Protein AF-H8GZP0-F1 (afdb_monomer_lite)

Sequence (83 aa):
MLEPAPYALDYLLKWPADVTVAGQLHPNTPVFPLLRDLLADPAKYGVTPADAEAARSLFLDVAGQALEQEGGQRAWLEREFAR

Organism: Deinococcus gobiensis (strain DSM 21396 / JCM 16679 / CGMCC 1.7299 / I-0) (NCBI:txid745776)

pLDDT: mean 94.37, std 6.35, range [55.69, 97.75]

Structure (mmCIF, N/CA/C/O backbone):
data_AF-H8GZP0-F1
#
_entry.id   AF-H8GZP0-F1
#
loop_
_atom_site.group_PDB
_atom_site.id
_atom_site.type_symbol
_atom_site.label_atom_id
_atom_site.label_alt_id
_atom_site.label_comp_id
_atom_site.label_asym_id
_atom_site.label_entity_id
_atom_site.label_seq_id
_atom_site.pdbx_PDB_ins_code
_atom_site.Cartn_x
_atom_site.Cartn_y
_atom_site.Cartn_z
_atom_site.occupancy
_atom_site.B_iso_or_equiv
_atom_site.auth_seq_id
_atom_site.auth_comp_id
_atom_site.auth_asym_id
_atom_site.auth_atom_id
_atom_site.pdbx_PDB_model_num
ATOM 1 N N . MET A 1 1 ? 9.628 -8.719 -25.940 1.00 55.69 1 MET A N 1
ATOM 2 C CA . MET A 1 1 ? 10.276 -8.484 -24.636 1.00 55.69 1 MET A CA 1
ATOM 3 C C . MET A 1 1 ? 9.289 -7.646 -23.845 1.00 55.69 1 MET A C 1
ATOM 5 O O . MET A 1 1 ? 8.879 -6.623 -24.375 1.00 55.69 1 MET A O 1
ATOM 9 N N . LEU A 1 2 ? 8.787 -8.127 -22.704 1.00 61.84 2 LEU A N 1
ATOM 10 C CA . LEU A 1 2 ? 7.975 -7.278 -21.828 1.00 61.84 2 LEU A CA 1
ATOM 11 C C . LEU A 1 2 ? 8.898 -6.193 -21.277 1.00 61.84 2 LEU A C 1
ATOM 13 O O . LEU A 1 2 ? 10.024 -6.501 -20.887 1.00 61.84 2 LEU A O 1
ATOM 17 N N . GLU A 1 3 ? 8.451 -4.943 -21.294 1.00 77.06 3 GLU A N 1
ATOM 18 C CA . GLU A 1 3 ? 9.138 -3.896 -20.548 1.00 77.06 3 GLU A CA 1
ATOM 19 C C . GLU A 1 3 ? 9.043 -4.275 -19.055 1.00 77.06 3 GLU A C 1
ATOM 21 O O . GLU A 1 3 ? 7.932 -4.507 -18.567 1.00 77.06 3 GLU A O 1
ATOM 26 N N . PRO A 1 4 ? 10.172 -4.423 -18.337 1.00 86.38 4 PRO A N 1
ATOM 27 C CA . PRO A 1 4 ? 10.174 -4.975 -16.981 1.00 86.38 4 PRO A CA 1
ATOM 28 C C . PRO A 1 4 ? 9.408 -4.092 -15.989 1.00 86.38 4 PRO A C 1
ATOM 30 O O . PRO A 1 4 ? 8.662 -4.612 -15.163 1.00 86.38 4 PRO A O 1
ATOM 33 N N . ALA A 1 5 ? 9.476 -2.764 -16.132 1.00 90.94 5 ALA A N 1
ATOM 34 C CA . ALA A 1 5 ? 8.834 -1.847 -15.195 1.00 90.94 5 ALA A CA 1
ATOM 35 C C . ALA A 1 5 ? 7.287 -1.877 -15.225 1.00 90.94 5 ALA A C 1
ATOM 37 O O . ALA A 1 5 ? 6.683 -2.004 -14.158 1.00 90.94 5 ALA A O 1
ATOM 38 N N . PRO A 1 6 ? 6.599 -1.812 -16.387 1.00 91.62 6 PRO A N 1
ATOM 39 C CA . PRO A 1 6 ? 5.142 -1.983 -16.432 1.00 91.62 6 PRO A CA 1
ATOM 40 C C . PRO A 1 6 ? 4.669 -3.353 -15.932 1.00 91.62 6 PRO A C 1
ATOM 42 O O . PRO A 1 6 ? 3.620 -3.445 -15.297 1.00 91.62 6 PRO A O 1
ATOM 45 N N . TYR A 1 7 ? 5.443 -4.412 -16.191 1.00 93.50 7 TYR A N 1
ATOM 46 C CA . TYR A 1 7 ? 5.130 -5.746 -15.681 1.00 93.50 7 TYR A CA 1
ATOM 47 C C . TYR A 1 7 ? 5.264 -5.815 -14.154 1.00 93.50 7 TYR A C 1
ATOM 49 O O . TYR A 1 7 ? 4.372 -6.330 -13.481 1.00 93.50 7 TYR A O 1
ATOM 57 N N . ALA A 1 8 ? 6.339 -5.250 -13.599 1.00 94.75 8 ALA A N 1
ATOM 58 C CA . ALA A 1 8 ? 6.543 -5.160 -12.159 1.00 94.75 8 ALA A CA 1
ATOM 59 C C . ALA A 1 8 ? 5.420 -4.367 -11.477 1.00 94.75 8 ALA A C 1
ATOM 61 O O . ALA A 1 8 ? 4.911 -4.795 -10.443 1.00 94.75 8 ALA A O 1
ATOM 62 N N . LEU A 1 9 ? 4.975 -3.260 -12.082 1.00 95.69 9 LEU A N 1
ATOM 63 C CA . LEU A 1 9 ? 3.827 -2.501 -11.589 1.00 95.69 9 LEU A CA 1
ATOM 64 C C . LEU A 1 9 ? 2.557 -3.367 -11.552 1.00 95.69 9 LEU A C 1
ATOM 66 O O . LEU A 1 9 ? 1.938 -3.471 -10.497 1.00 95.69 9 LEU A O 1
ATOM 70 N N . ASP A 1 10 ? 2.188 -4.021 -12.659 1.00 95.88 10 ASP A N 1
ATOM 71 C CA . ASP A 1 10 ? 0.994 -4.884 -12.709 1.00 95.88 10 ASP A CA 1
ATOM 72 C C . ASP A 1 10 ? 1.052 -6.022 -11.676 1.00 95.88 10 ASP A C 1
ATOM 74 O O . ASP A 1 10 ? 0.051 -6.322 -11.019 1.00 95.88 10 ASP A O 1
ATOM 78 N N . TYR A 1 11 ? 2.236 -6.612 -11.487 1.00 94.69 11 TYR A N 1
ATOM 79 C CA . TYR A 1 11 ? 2.468 -7.624 -10.464 1.00 94.69 11 TYR A CA 1
ATOM 80 C C . TYR A 1 11 ? 2.251 -7.072 -9.048 1.00 94.69 11 TYR A C 1
ATOM 82 O O . TYR A 1 11 ? 1.512 -7.674 -8.269 1.00 94.69 11 TYR A O 1
ATOM 90 N N . LEU A 1 12 ? 2.834 -5.916 -8.712 1.00 95.81 12 LEU A N 1
ATOM 91 C CA . LEU A 1 12 ? 2.717 -5.307 -7.380 1.00 95.81 12 LEU A CA 1
ATOM 92 C C . 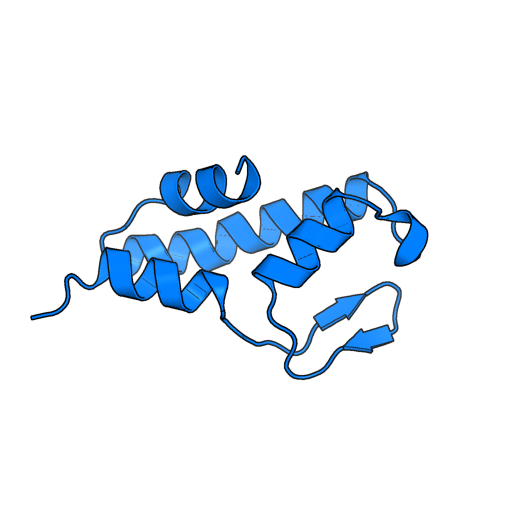LEU A 1 12 ? 1.268 -4.946 -7.019 1.00 95.81 12 LEU A C 1
ATOM 94 O O . LEU A 1 12 ? 0.887 -5.050 -5.854 1.00 95.81 12 LEU A O 1
ATOM 98 N N . LEU A 1 13 ? 0.433 -4.601 -8.005 1.00 96.69 13 LEU A N 1
ATOM 99 C CA . LEU A 1 13 ? -0.999 -4.342 -7.794 1.00 96.69 13 LEU A CA 1
ATOM 100 C C . LEU A 1 13 ? -1.811 -5.606 -7.461 1.00 96.69 13 LEU A C 1
ATOM 102 O O . LEU A 1 13 ? -2.939 -5.505 -6.977 1.00 96.69 13 LEU A O 1
ATOM 106 N N . LYS A 1 14 ? -1.252 -6.794 -7.709 1.00 96.25 14 LYS A N 1
ATOM 107 C CA . LYS A 1 14 ? -1.896 -8.100 -7.484 1.00 96.25 14 LYS A CA 1
ATOM 108 C C . LYS A 1 14 ? -1.148 -8.964 -6.469 1.00 96.25 14 LYS A C 1
ATOM 110 O O . LYS A 1 14 ? -1.613 -10.059 -6.163 1.00 96.25 14 LYS A O 1
ATOM 115 N N . TRP A 1 15 ? -0.006 -8.492 -5.972 1.00 94.12 15 TRP A N 1
ATOM 116 C CA . TRP A 1 15 ? 0.901 -9.247 -5.120 1.00 94.12 15 TRP A CA 1
ATOM 117 C C . TRP A 1 15 ? 0.185 -9.747 -3.853 1.00 94.12 15 TRP A C 1
ATOM 119 O O . TRP A 1 15 ? -0.307 -8.928 -3.065 1.00 94.12 15 TRP A O 1
ATOM 129 N N . PRO A 1 16 ? 0.100 -11.078 -3.654 1.00 96.12 16 PRO A N 1
ATOM 130 C CA . PRO A 1 16 ? -0.486 -11.638 -2.453 1.00 96.12 16 PRO A CA 1
ATOM 131 C 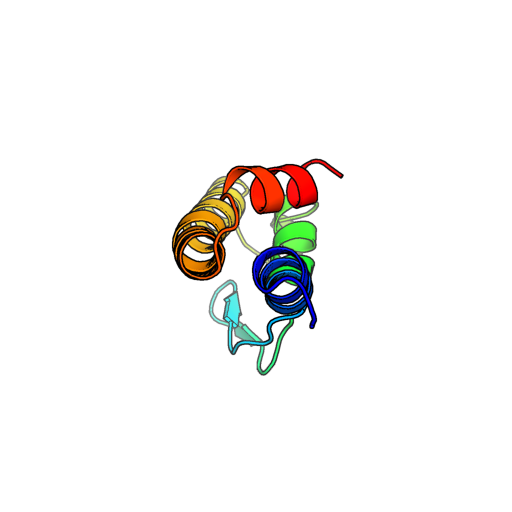C . PRO A 1 16 ? 0.552 -11.755 -1.335 1.00 96.12 16 PRO A C 1
ATOM 133 O O . PRO A 1 16 ? 1.697 -12.154 -1.562 1.00 96.12 16 PRO A O 1
ATOM 136 N N . ALA A 1 17 ? 0.124 -11.467 -0.110 1.00 94.88 17 ALA A N 1
ATOM 137 C CA . ALA A 1 17 ? 0.908 -11.704 1.092 1.00 94.88 17 ALA A CA 1
ATOM 138 C C . ALA A 1 17 ? 0.002 -12.089 2.265 1.00 94.88 17 ALA A C 1
ATOM 140 O O . ALA A 1 17 ? -1.202 -11.828 2.261 1.00 94.88 17 ALA A O 1
ATOM 141 N N . ASP A 1 18 ? 0.596 -12.689 3.289 1.00 96.44 18 ASP A N 1
ATOM 142 C CA . ASP A 1 18 ? -0.065 -12.858 4.575 1.00 96.44 18 ASP A CA 1
ATOM 143 C C . ASP A 1 18 ? -0.027 -11.517 5.318 1.00 96.44 18 ASP A C 1
ATOM 145 O O . ASP A 1 18 ? 1.046 -10.987 5.613 1.00 96.44 18 ASP A O 1
ATOM 149 N N . VAL A 1 19 ? -1.199 -10.947 5.600 1.00 95.25 19 VAL A N 1
ATOM 150 C CA . VAL A 1 19 ? -1.333 -9.622 6.222 1.00 95.25 19 VAL A CA 1
ATOM 151 C C . VAL A 1 19 ? -2.057 -9.762 7.550 1.00 95.25 19 VAL A C 1
ATOM 153 O O . VAL A 1 19 ? -3.034 -10.493 7.651 1.00 95.25 19 VAL A O 1
ATOM 156 N N . THR A 1 20 ? -1.608 -9.057 8.585 1.00 96.06 20 THR A N 1
ATOM 157 C CA . THR A 1 20 ? -2.346 -8.973 9.852 1.00 96.06 20 THR A CA 1
ATOM 158 C C . THR A 1 20 ? -3.012 -7.608 9.968 1.00 96.06 20 THR A C 1
ATOM 160 O O . THR A 1 20 ? -2.333 -6.589 9.876 1.00 96.06 20 THR A O 1
ATOM 163 N N . VAL A 1 21 ? -4.325 -7.583 10.193 1.00 94.75 21 VAL A N 1
ATOM 164 C CA . VAL A 1 21 ? -5.123 -6.361 10.365 1.00 94.75 21 VAL A CA 1
ATOM 165 C C . VAL A 1 21 ? -5.844 -6.454 11.703 1.00 94.75 21 VAL A C 1
ATOM 167 O O . VAL A 1 21 ? -6.525 -7.441 11.962 1.00 94.75 21 VAL A O 1
ATOM 170 N N . ALA A 1 22 ? -5.643 -5.474 12.589 1.00 93.19 22 ALA A N 1
ATOM 171 C CA . ALA A 1 22 ? -6.225 -5.467 13.939 1.00 93.19 22 ALA A CA 1
ATOM 172 C C . ALA A 1 22 ? -6.030 -6.793 14.724 1.00 93.19 22 ALA A C 1
ATOM 174 O O . ALA A 1 22 ? -6.902 -7.233 15.468 1.00 93.19 22 ALA A O 1
ATOM 175 N N . GLY A 1 23 ? -4.878 -7.453 14.546 1.00 93.44 23 GLY A N 1
ATOM 176 C CA . GLY A 1 23 ? -4.558 -8.736 15.190 1.00 93.44 23 GLY A CA 1
ATOM 177 C C . GLY A 1 23 ? -5.160 -9.979 14.519 1.00 93.44 23 GLY A C 1
ATOM 178 O O . GLY A 1 23 ? -4.878 -11.094 14.954 1.00 93.44 23 GLY A O 1
ATOM 179 N N . GLN A 1 24 ? -5.938 -9.818 13.447 1.00 95.81 24 GLN A N 1
ATOM 180 C CA . GLN A 1 24 ? -6.468 -10.913 12.641 1.00 95.81 24 GLN A CA 1
ATOM 181 C C . GLN A 1 24 ? -5.576 -11.178 11.424 1.00 95.81 24 GLN A C 1
ATOM 183 O O . GLN A 1 24 ? -5.242 -10.263 10.675 1.00 95.81 24 GLN A O 1
ATOM 188 N N . LEU A 1 25 ? -5.214 -12.445 11.207 1.00 96.19 25 LEU A N 1
ATOM 189 C CA . LEU A 1 25 ? -4.463 -12.875 10.028 1.00 96.19 25 LEU A CA 1
ATOM 190 C C . LEU A 1 25 ? -5.384 -13.016 8.806 1.00 96.19 25 LEU A C 1
ATOM 192 O O . LEU A 1 25 ? -6.403 -13.707 8.856 1.00 96.19 25 LEU A O 1
ATOM 196 N N . HIS A 1 26 ? -4.967 -12.419 7.696 1.00 94.50 26 HIS A N 1
ATOM 197 C CA . HIS A 1 26 ? -5.548 -12.518 6.363 1.00 94.50 26 HIS A CA 1
ATOM 198 C C . HIS A 1 26 ? -4.517 -13.181 5.435 1.00 94.50 26 HIS A C 1
ATOM 200 O O . HIS A 1 26 ? -3.619 -12.503 4.928 1.00 94.50 26 HIS A O 1
ATOM 206 N N . PRO A 1 27 ? -4.580 -14.511 5.247 1.00 96.44 27 PRO A N 1
ATOM 207 C CA . PRO A 1 27 ? -3.591 -15.225 4.450 1.00 96.44 27 PRO A CA 1
ATOM 208 C C . PRO A 1 27 ? -3.769 -14.956 2.950 1.00 96.44 27 PRO A C 1
ATOM 210 O O . PRO A 1 27 ? -4.895 -14.757 2.486 1.00 96.44 27 PRO A O 1
ATOM 213 N N . ASN A 1 28 ? -2.667 -14.985 2.192 1.00 95.88 28 ASN A N 1
ATOM 214 C CA . ASN A 1 28 ? -2.635 -14.891 0.724 1.00 95.88 28 ASN A CA 1
ATOM 215 C C . ASN A 1 28 ? -3.514 -13.756 0.150 1.00 95.88 28 ASN A C 1
ATOM 217 O O . ASN A 1 28 ? -4.229 -13.929 -0.840 1.00 95.88 28 ASN A O 1
ATOM 221 N N . THR A 1 29 ? -3.510 -12.600 0.810 1.00 97.31 29 THR A N 1
ATOM 222 C CA . THR A 1 29 ? -4.386 -11.475 0.482 1.00 97.31 29 THR A CA 1
ATOM 223 C C . THR A 1 29 ? -3.680 -10.504 -0.465 1.00 97.31 29 THR A C 1
ATOM 225 O O . THR A 1 29 ? -2.544 -10.113 -0.185 1.00 97.31 29 THR A O 1
ATOM 228 N N . PRO A 1 30 ? -4.322 -10.079 -1.573 1.00 97.19 30 PRO A N 1
ATOM 229 C CA . PRO A 1 30 ? -3.797 -9.018 -2.426 1.00 97.19 30 PRO A CA 1
ATOM 230 C C . PRO A 1 30 ? -3.645 -7.715 -1.633 1.00 97.19 30 PRO A C 1
ATOM 232 O O . PRO A 1 30 ? -4.638 -7.109 -1.218 1.00 97.19 30 PRO A O 1
ATOM 235 N N . VAL A 1 31 ? -2.401 -7.285 -1.420 1.00 96.44 31 VAL A N 1
ATOM 236 C CA . VAL A 1 31 ? -2.090 -6.196 -0.480 1.00 96.44 31 VAL A CA 1
ATOM 237 C C . VAL A 1 31 ? -2.638 -4.857 -0.973 1.00 96.44 31 VAL A C 1
ATOM 239 O O . VAL A 1 31 ? -3.262 -4.127 -0.207 1.00 96.44 31 VAL A O 1
ATOM 242 N N . PHE A 1 32 ? -2.460 -4.541 -2.258 1.00 97.31 32 PHE A N 1
ATOM 243 C CA . PHE A 1 32 ? -2.908 -3.264 -2.815 1.00 97.31 32 PHE A CA 1
ATOM 244 C C . PHE A 1 32 ? -4.440 -3.076 -2.747 1.00 97.31 32 PHE A C 1
ATOM 246 O O . PHE A 1 32 ? -4.875 -2.053 -2.211 1.00 97.31 32 PHE A O 1
ATOM 253 N N . PRO A 1 33 ? -5.282 -4.037 -3.190 1.00 96.94 33 PRO A N 1
ATOM 254 C CA . PRO A 1 33 ? -6.731 -3.949 -2.995 1.00 96.94 33 PRO A CA 1
ATOM 255 C C . PRO A 1 33 ? -7.145 -3.821 -1.524 1.00 96.94 33 PRO A C 1
ATOM 257 O O . PRO A 1 33 ? -7.988 -2.987 -1.205 1.00 96.94 33 PRO A O 1
ATOM 260 N N . LEU A 1 34 ? -6.513 -4.577 -0.617 1.00 96.81 34 LEU A N 1
ATOM 261 C CA . LEU A 1 34 ? -6.793 -4.481 0.818 1.00 96.81 34 LEU A CA 1
ATOM 262 C C . LEU A 1 34 ? -6.507 -3.074 1.363 1.00 96.81 34 LEU A C 1
ATOM 264 O O . LEU A 1 34 ? -7.307 -2.535 2.122 1.00 96.81 34 LEU A O 1
ATOM 268 N N . LEU A 1 35 ? -5.385 -2.465 0.972 1.00 97.25 35 LEU A N 1
ATOM 269 C CA . LEU A 1 35 ? -5.032 -1.110 1.401 1.00 97.25 35 LEU A CA 1
ATOM 270 C C . LEU A 1 35 ? -6.016 -0.064 0.874 1.00 97.25 35 LEU A C 1
ATOM 272 O O . LEU A 1 35 ? -6.358 0.860 1.607 1.00 97.25 35 LEU A O 1
ATOM 276 N N . ARG A 1 36 ? -6.505 -0.210 -0.364 1.00 97.38 36 ARG A N 1
ATOM 277 C CA . ARG A 1 36 ? -7.561 0.668 -0.895 1.00 97.38 36 ARG A CA 1
ATOM 278 C C . ARG A 1 36 ? -8.833 0.586 -0.052 1.00 97.38 36 ARG A C 1
ATOM 280 O O . ARG A 1 36 ? -9.400 1.625 0.277 1.00 97.38 36 ARG A O 1
ATOM 287 N N . ASP A 1 37 ? -9.239 -0.619 0.334 1.00 96.44 37 ASP A N 1
ATOM 288 C CA . ASP A 1 37 ? -10.410 -0.815 1.189 1.00 96.44 37 ASP A CA 1
ATOM 289 C C . ASP A 1 37 ? -10.197 -0.243 2.602 1.00 96.44 37 ASP A C 1
ATOM 291 O O . ASP A 1 37 ? -11.096 0.402 3.143 1.00 96.44 37 ASP A O 1
ATOM 295 N N . LEU A 1 38 ? -9.005 -0.428 3.184 1.00 96.06 38 LEU A N 1
ATOM 296 C CA . LEU A 1 38 ? -8.633 0.126 4.493 1.00 96.06 38 LEU A CA 1
ATOM 297 C C . LEU A 1 38 ? -8.651 1.656 4.507 1.00 96.06 38 LEU A C 1
ATOM 299 O O . LEU A 1 38 ? -9.092 2.250 5.484 1.00 96.06 38 LEU A O 1
ATOM 303 N N . LEU A 1 39 ? -8.172 2.296 3.439 1.00 96.94 39 LEU A N 1
ATOM 304 C CA . LEU A 1 39 ? -8.189 3.756 3.310 1.00 96.94 39 LEU A CA 1
ATOM 305 C C . LEU A 1 39 ? -9.613 4.294 3.119 1.00 96.94 39 LEU A C 1
ATOM 307 O O . LEU A 1 39 ? -9.924 5.383 3.597 1.00 96.94 39 LEU A O 1
ATOM 311 N N . ALA A 1 40 ? -10.474 3.542 2.428 1.00 97.19 40 ALA A N 1
ATOM 312 C CA . ALA A 1 40 ? -11.855 3.939 2.178 1.00 97.19 40 ALA A CA 1
ATOM 313 C C . ALA A 1 40 ? -12.744 3.817 3.428 1.00 97.19 40 ALA A C 1
ATOM 315 O O . ALA A 1 40 ? -13.576 4.691 3.670 1.00 97.19 40 ALA A O 1
ATOM 316 N N . ASP A 1 41 ? -12.578 2.750 4.215 1.00 96.69 41 ASP A N 1
ATOM 317 C CA . ASP A 1 41 ? -13.343 2.516 5.443 1.00 96.69 41 ASP A CA 1
ATOM 318 C C . ASP A 1 41 ? -12.494 1.789 6.505 1.00 96.69 41 ASP A C 1
ATOM 320 O O . ASP A 1 41 ? -12.624 0.577 6.698 1.00 96.69 41 ASP A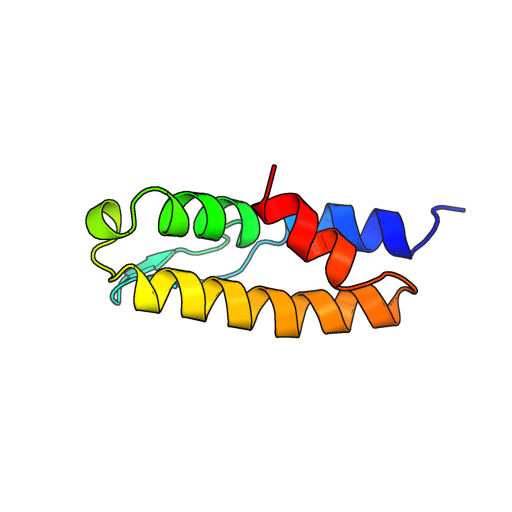 O 1
ATOM 324 N N . PRO A 1 42 ? -11.620 2.509 7.231 1.00 96.38 42 PRO A N 1
ATOM 325 C CA . PRO A 1 42 ? -10.747 1.899 8.235 1.00 96.38 42 PRO A CA 1
ATOM 326 C C . PRO A 1 42 ? -11.536 1.313 9.419 1.00 96.38 42 PRO A C 1
ATOM 328 O O . PRO A 1 42 ? -11.122 0.316 10.018 1.00 96.38 42 PRO A O 1
ATOM 331 N N . ALA A 1 43 ? -12.714 1.872 9.719 1.00 95.81 43 ALA A N 1
ATOM 332 C CA . ALA A 1 43 ? -13.559 1.431 10.825 1.00 95.81 43 ALA A CA 1
ATOM 333 C C . ALA A 1 43 ? -14.115 0.014 10.606 1.00 95.81 43 ALA A C 1
ATOM 335 O O . ALA A 1 43 ? -14.188 -0.760 11.563 1.00 95.81 43 ALA A O 1
ATOM 336 N N . LYS A 1 44 ? -14.425 -0.366 9.357 1.00 95.56 44 LYS A N 1
ATOM 337 C CA . LYS A 1 44 ? -14.816 -1.741 8.985 1.00 95.56 44 LYS A CA 1
ATOM 338 C C . LYS A 1 44 ? -13.776 -2.792 9.384 1.00 95.56 44 LYS A C 1
ATOM 340 O O . LYS A 1 44 ? -14.137 -3.938 9.646 1.00 95.56 44 LYS A O 1
ATOM 345 N N . TYR A 1 45 ? -12.504 -2.404 9.435 1.00 94.38 45 TYR A N 1
ATOM 346 C CA . TYR A 1 45 ? -11.383 -3.283 9.766 1.00 94.38 45 TYR A CA 1
ATOM 347 C C . TYR A 1 45 ? -10.871 -3.090 11.200 1.00 94.38 45 TYR A C 1
ATOM 349 O O . TYR A 1 45 ? -9.881 -3.708 11.583 1.00 94.38 45 TYR A O 1
ATOM 357 N N . GLY A 1 46 ? -11.528 -2.243 12.000 1.00 95.56 46 GLY A N 1
ATOM 358 C CA . GLY A 1 46 ? -11.133 -1.982 13.383 1.00 95.56 46 GLY A CA 1
ATOM 359 C C . GLY A 1 46 ? -9.803 -1.235 13.527 1.00 95.56 46 GLY A C 1
ATOM 360 O O . GLY A 1 46 ? -9.167 -1.347 14.573 1.00 95.56 46 GLY A O 1
ATOM 361 N N . VAL A 1 47 ? -9.375 -0.490 12.501 1.00 96.44 47 VAL A N 1
ATOM 362 C CA . VAL A 1 47 ? -8.151 0.327 12.533 1.00 96.44 47 VAL A CA 1
ATOM 363 C C . VAL A 1 47 ? -8.480 1.816 12.461 1.00 96.44 47 VAL A C 1
ATOM 365 O O . VAL A 1 47 ? -9.593 2.209 12.101 1.00 96.44 47 VAL A O 1
ATOM 368 N N . THR A 1 48 ? -7.520 2.669 12.814 1.00 97.56 48 THR A N 1
ATOM 369 C CA . THR A 1 48 ? -7.691 4.119 12.668 1.00 97.56 48 THR A CA 1
ATOM 370 C C . THR A 1 48 ? -7.336 4.582 11.248 1.00 97.56 48 THR A C 1
ATOM 372 O O . THR A 1 48 ? -6.576 3.909 10.548 1.00 97.56 48 THR A O 1
ATOM 375 N N . PRO A 1 49 ? -7.812 5.765 10.810 1.00 97.44 49 PRO A N 1
ATOM 376 C CA . PRO A 1 49 ? -7.357 6.359 9.550 1.00 97.44 49 PRO A CA 1
ATOM 377 C C . PRO A 1 49 ? -5.833 6.552 9.488 1.00 97.44 49 PRO A C 1
ATOM 379 O O . PRO A 1 49 ? -5.231 6.388 8.432 1.00 97.44 49 PRO A O 1
ATOM 382 N N . ALA A 1 50 ? -5.199 6.861 10.625 1.00 97.38 50 ALA A N 1
ATOM 383 C CA . ALA A 1 50 ? -3.749 7.017 10.706 1.00 97.38 50 ALA A CA 1
ATOM 384 C C . ALA A 1 50 ? -3.014 5.688 10.470 1.00 97.38 50 ALA A C 1
ATOM 386 O O . ALA A 1 50 ? -2.006 5.670 9.767 1.00 97.38 50 ALA A O 1
ATOM 387 N N . ASP A 1 51 ? -3.541 4.577 10.995 1.00 96.38 51 ASP A N 1
ATOM 388 C CA . ASP A 1 51 ? -2.977 3.244 10.758 1.00 96.38 51 ASP A CA 1
ATOM 389 C C . ASP A 1 51 ? -3.096 2.840 9.282 1.00 96.38 51 ASP A C 1
ATOM 391 O O . ASP A 1 51 ? -2.157 2.280 8.715 1.00 96.38 51 ASP A O 1
ATOM 395 N N . ALA A 1 52 ? -4.223 3.162 8.635 1.00 97.25 52 ALA A N 1
ATOM 396 C CA . ALA A 1 52 ? -4.426 2.894 7.212 1.00 97.25 52 ALA A CA 1
ATOM 397 C C . ALA A 1 52 ? -3.435 3.679 6.327 1.00 97.25 52 ALA A C 1
ATOM 399 O O . ALA A 1 52 ? -2.816 3.103 5.429 1.00 97.25 52 ALA A O 1
ATOM 400 N N . GLU A 1 53 ? -3.215 4.968 6.609 1.00 97.75 53 GLU A N 1
ATOM 401 C CA . GLU A 1 53 ? -2.215 5.780 5.895 1.00 97.75 53 GLU A CA 1
ATOM 402 C C . GLU A 1 53 ? -0.773 5.329 6.181 1.00 97.75 53 GLU A C 1
ATOM 404 O O . GLU A 1 53 ? 0.074 5.330 5.280 1.00 97.75 53 GLU A O 1
ATOM 409 N N . ALA A 1 54 ? -0.477 4.883 7.406 1.00 97.31 54 ALA A N 1
ATOM 410 C CA . ALA A 1 54 ? 0.825 4.310 7.743 1.00 97.31 54 ALA A CA 1
ATOM 411 C C . ALA A 1 54 ? 1.080 3.004 6.970 1.00 97.31 54 ALA A C 1
ATOM 413 O O . ALA A 1 54 ? 2.167 2.814 6.418 1.00 97.31 54 ALA A O 1
ATOM 414 N N . ALA A 1 55 ? 0.069 2.136 6.859 1.00 96.50 55 ALA A N 1
ATOM 415 C CA . ALA A 1 55 ? 0.150 0.903 6.080 1.00 96.50 55 ALA A CA 1
ATOM 416 C C . ALA A 1 55 ? 0.343 1.183 4.579 1.00 96.50 55 ALA A C 1
ATOM 418 O O . ALA A 1 55 ? 1.179 0.547 3.932 1.00 96.50 55 ALA A O 1
ATOM 419 N N . ARG A 1 56 ? -0.366 2.181 4.033 1.00 97.38 56 ARG A N 1
ATOM 420 C CA . ARG A 1 56 ? -0.161 2.667 2.660 1.00 97.38 56 ARG A CA 1
ATOM 421 C C . ARG A 1 56 ? 1.268 3.166 2.447 1.00 97.38 56 ARG A C 1
ATOM 423 O O . ARG A 1 56 ? 1.888 2.801 1.451 1.00 97.38 56 ARG A O 1
ATOM 430 N N . SER A 1 57 ? 1.786 3.980 3.363 1.00 97.50 57 SER A N 1
ATOM 431 C CA . SER A 1 57 ? 3.146 4.528 3.273 1.00 97.50 57 SER A CA 1
ATOM 432 C C . SER A 1 57 ? 4.192 3.412 3.263 1.00 97.50 57 SER A C 1
ATOM 434 O O . SER A 1 57 ? 5.044 3.378 2.378 1.00 97.50 57 SER A O 1
ATOM 436 N N . LEU A 1 58 ? 4.054 2.433 4.164 1.00 96.38 58 LEU A N 1
ATOM 437 C CA . LEU A 1 58 ? 4.930 1.261 4.210 1.00 96.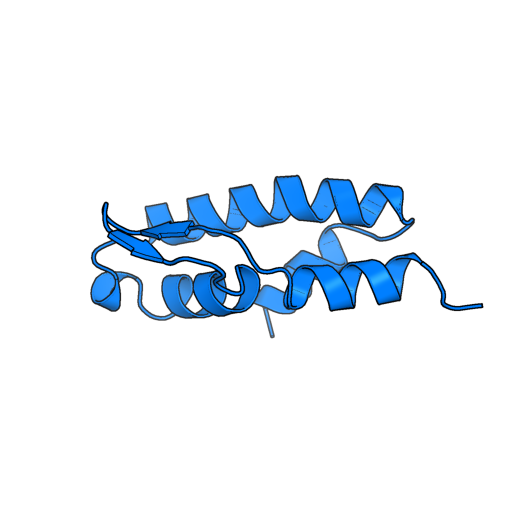38 58 LEU A CA 1
ATOM 438 C C . LEU A 1 58 ? 4.892 0.456 2.901 1.00 96.38 58 LEU A C 1
ATOM 440 O O . LEU A 1 58 ? 5.935 0.035 2.401 1.00 96.38 58 LEU A O 1
ATOM 444 N N . PHE A 1 59 ? 3.703 0.256 2.327 1.00 96.50 59 PHE A N 1
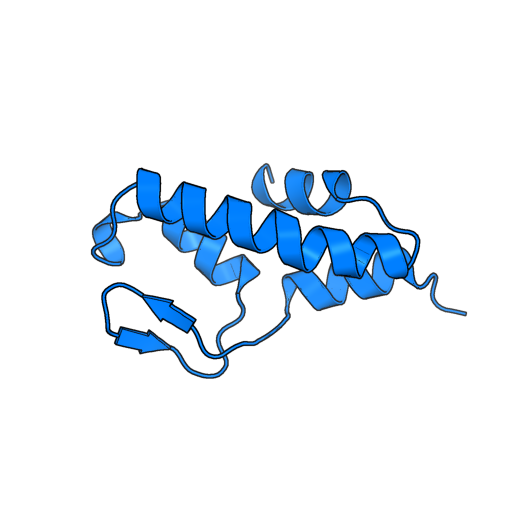ATOM 445 C CA . PHE A 1 59 ? 3.572 -0.406 1.031 1.00 96.50 59 PHE A CA 1
ATOM 446 C C . PHE A 1 59 ? 4.276 0.375 -0.080 1.00 96.50 59 PHE A C 1
ATOM 448 O O . PHE A 1 59 ? 5.017 -0.225 -0.854 1.00 96.50 59 PHE A O 1
ATOM 455 N N . LEU A 1 60 ? 4.085 1.695 -0.151 1.00 97.00 60 LEU A N 1
ATOM 456 C CA . LEU A 1 60 ? 4.732 2.539 -1.159 1.00 97.00 60 LEU A CA 1
ATOM 457 C C . LEU A 1 60 ? 6.258 2.525 -1.040 1.00 97.00 60 LEU A C 1
ATOM 459 O O . LEU A 1 60 ? 6.936 2.537 -2.066 1.00 97.00 60 LEU A O 1
ATOM 463 N N . ASP A 1 61 ? 6.801 2.449 0.174 1.00 96.56 61 ASP A N 1
ATOM 464 C CA . ASP A 1 61 ? 8.244 2.339 0.381 1.00 96.56 61 ASP A CA 1
ATOM 465 C C . ASP A 1 61 ? 8.791 0.997 -0.125 1.00 96.56 61 ASP A C 1
ATOM 467 O O . ASP A 1 61 ? 9.723 0.976 -0.932 1.00 96.56 61 ASP A O 1
ATOM 471 N N . VAL A 1 62 ? 8.186 -0.121 0.290 1.00 95.19 62 VAL A N 1
ATOM 472 C CA . VAL A 1 62 ? 8.665 -1.470 -0.060 1.00 95.19 62 VAL A CA 1
ATOM 473 C C . VAL A 1 62 ? 8.413 -1.792 -1.536 1.00 95.19 62 VAL A C 1
ATOM 475 O O . VAL A 1 62 ? 9.329 -2.188 -2.259 1.00 95.19 62 VAL A O 1
ATOM 478 N N . ALA A 1 63 ? 7.180 -1.602 -2.009 1.00 95.44 63 ALA A N 1
ATOM 479 C CA . ALA A 1 63 ? 6.808 -1.865 -3.396 1.00 95.44 63 ALA A CA 1
ATOM 480 C C . ALA A 1 63 ? 7.462 -0.860 -4.354 1.00 95.44 63 ALA A C 1
ATOM 482 O O . ALA A 1 63 ? 7.854 -1.233 -5.458 1.00 95.44 63 ALA A O 1
ATOM 483 N N . GLY A 1 64 ? 7.629 0.398 -3.929 1.00 95.31 64 GLY A N 1
ATOM 484 C CA . GLY A 1 64 ? 8.328 1.424 -4.699 1.00 95.31 64 GLY A CA 1
ATOM 485 C C . GLY A 1 64 ? 9.786 1.061 -4.947 1.00 95.31 64 GLY A C 1
ATOM 486 O O . GLY A 1 64 ? 10.234 1.132 -6.088 1.00 95.31 64 GLY A O 1
ATOM 487 N N . GLN A 1 65 ? 10.496 0.586 -3.920 1.00 95.75 65 GLN A N 1
ATOM 488 C CA . GLN A 1 65 ? 11.872 0.117 -4.078 1.00 95.75 65 GLN A CA 1
ATOM 489 C C . GLN A 1 65 ? 11.968 -1.054 -5.070 1.00 95.75 65 GLN A C 1
ATOM 491 O O . GLN A 1 65 ? 12.849 -1.056 -5.929 1.00 95.75 65 GLN A O 1
ATOM 496 N N . ALA A 1 66 ? 11.059 -2.031 -4.978 1.00 94.44 66 ALA A N 1
ATOM 497 C CA . ALA A 1 66 ? 11.022 -3.158 -5.912 1.00 94.44 66 ALA A CA 1
ATOM 498 C C . ALA A 1 66 ? 10.730 -2.701 -7.354 1.00 94.44 66 ALA A C 1
ATOM 500 O O . ALA A 1 66 ? 11.367 -3.164 -8.295 1.00 94.44 66 ALA A O 1
ATOM 501 N N . LEU A 1 67 ? 9.811 -1.749 -7.534 1.00 96.12 67 LEU A N 1
ATOM 502 C CA . LEU A 1 67 ? 9.482 -1.196 -8.847 1.00 96.12 67 LEU A CA 1
ATOM 503 C C . LEU A 1 67 ? 10.653 -0.415 -9.464 1.00 96.12 67 LEU A C 1
ATOM 505 O O . LEU A 1 67 ? 10.907 -0.525 -10.662 1.00 96.12 67 LEU A O 1
ATOM 509 N N . GLU A 1 68 ? 11.368 0.372 -8.663 1.00 96.38 68 GLU A N 1
ATOM 510 C CA . GLU A 1 68 ? 12.528 1.153 -9.110 1.00 96.38 68 GLU A CA 1
ATOM 511 C C . GLU A 1 68 ? 13.686 0.257 -9.572 1.00 96.38 68 GLU A C 1
ATOM 513 O O . GLU A 1 68 ? 14.361 0.587 -10.549 1.00 96.38 68 GLU A O 1
ATOM 518 N N . GLN A 1 69 ? 13.879 -0.910 -8.944 1.00 94.75 69 GLN A N 1
ATOM 519 C CA . GLN A 1 69 ? 14.868 -1.908 -9.381 1.00 94.75 69 GLN A CA 1
ATOM 520 C C . GLN A 1 69 ? 14.580 -2.456 -10.784 1.00 94.75 69 GLN A C 1
ATOM 522 O O . GLN A 1 69 ? 15.512 -2.754 -11.529 1.00 94.75 69 GLN A O 1
ATOM 527 N N . GLU A 1 7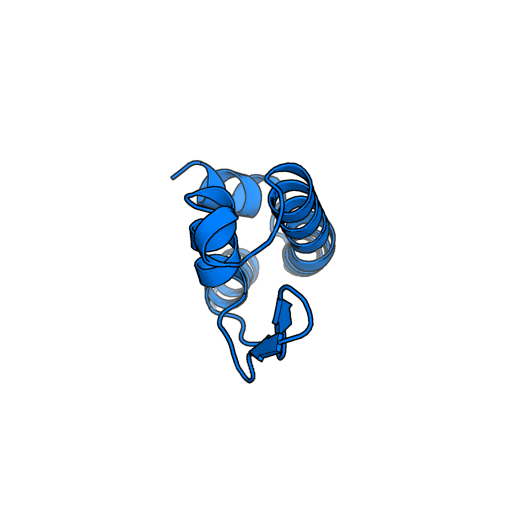0 ? 13.306 -2.516 -11.167 1.00 94.19 70 GLU A N 1
ATOM 528 C CA . GLU A 1 70 ? 12.853 -2.948 -12.494 1.00 94.19 70 GLU A CA 1
ATOM 529 C C . GLU A 1 70 ? 12.798 -1.788 -13.511 1.00 94.19 70 GLU A C 1
ATOM 531 O O . GLU A 1 70 ? 12.325 -1.955 -14.638 1.00 94.19 70 GLU A O 1
ATOM 536 N N . GLY A 1 71 ? 13.291 -0.599 -13.134 1.00 93.94 71 GLY A N 1
ATOM 537 C CA . GLY A 1 71 ? 13.327 0.603 -13.972 1.00 93.94 71 GLY A CA 1
ATOM 538 C C . GLY A 1 71 ? 12.048 1.446 -13.937 1.00 93.94 71 GLY A C 1
ATOM 539 O O . GLY A 1 71 ? 11.856 2.305 -14.800 1.00 93.94 71 GLY A O 1
ATOM 540 N N . GLY A 1 72 ? 11.154 1.192 -12.979 1.00 95.25 72 GLY A N 1
ATOM 541 C CA . GLY A 1 72 ? 9.939 1.975 -12.770 1.00 95.25 72 GLY A CA 1
ATOM 542 C C . GLY A 1 72 ? 10.138 3.167 -11.838 1.00 95.25 72 GLY A C 1
ATOM 543 O O . GLY A 1 72 ? 11.256 3.549 -11.504 1.00 95.25 72 GLY A O 1
ATOM 544 N N . GLN A 1 73 ? 9.029 3.783 -11.428 1.00 95.25 73 GLN A N 1
ATOM 545 C CA . GLN A 1 73 ? 9.034 4.936 -10.525 1.00 95.25 73 GLN A CA 1
ATOM 546 C C . GLN A 1 73 ? 7.982 4.747 -9.436 1.00 95.25 73 GLN A C 1
ATOM 548 O O . GLN A 1 73 ? 6.829 4.437 -9.747 1.00 95.25 73 GLN A O 1
ATOM 553 N N . ARG A 1 74 ? 8.332 5.030 -8.175 1.00 95.50 74 ARG A N 1
ATOM 554 C CA . ARG A 1 74 ? 7.383 5.025 -7.047 1.00 95.50 74 ARG A CA 1
ATOM 555 C C . ARG A 1 74 ? 6.117 5.843 -7.320 1.00 95.50 74 ARG A C 1
ATOM 557 O O . ARG A 1 74 ? 5.016 5.390 -7.019 1.00 95.50 74 ARG A O 1
ATOM 564 N N . ALA A 1 75 ? 6.261 6.990 -7.987 1.00 96.19 75 ALA A N 1
ATOM 565 C CA . ALA A 1 75 ? 5.147 7.856 -8.374 1.00 96.19 75 ALA A CA 1
ATOM 566 C C . ALA A 1 75 ? 4.079 7.146 -9.230 1.00 96.19 75 ALA A C 1
ATOM 568 O O . ALA A 1 75 ? 2.932 7.585 -9.277 1.00 96.19 75 ALA A O 1
ATOM 569 N N . TRP A 1 76 ? 4.416 6.056 -9.928 1.00 95.88 76 TRP A N 1
ATOM 570 C CA . TRP A 1 76 ? 3.426 5.263 -10.659 1.00 95.88 76 TRP A CA 1
ATOM 571 C C . TRP A 1 76 ? 2.511 4.503 -9.697 1.00 95.88 76 TRP A C 1
ATOM 573 O O . TRP A 1 76 ? 1.299 4.587 -9.852 1.00 95.88 76 TRP A O 1
ATOM 583 N N . LEU A 1 77 ? 3.064 3.859 -8.662 1.00 95.19 77 LEU A N 1
ATOM 584 C CA . LEU A 1 77 ? 2.281 3.197 -7.606 1.00 95.19 77 LEU A CA 1
ATOM 585 C C . LEU A 1 77 ? 1.434 4.196 -6.812 1.00 95.19 77 LEU A C 1
ATOM 587 O O . LEU A 1 77 ? 0.270 3.928 -6.526 1.00 95.19 77 LEU A O 1
ATOM 591 N N . GLU A 1 78 ? 1.989 5.368 -6.491 1.00 95.88 78 GLU A N 1
ATOM 592 C CA . GLU A 1 78 ? 1.256 6.431 -5.788 1.00 95.88 78 GLU A CA 1
ATOM 593 C C . GLU A 1 78 ? -0.002 6.865 -6.551 1.00 95.88 78 GLU A C 1
ATOM 595 O O . GLU A 1 78 ? -1.061 7.054 -5.949 1.00 95.88 78 GLU A O 1
ATOM 600 N N . ARG A 1 79 ? 0.092 6.975 -7.883 1.00 96.56 79 ARG A N 1
ATOM 601 C CA . ARG A 1 79 ? -1.038 7.346 -8.748 1.00 96.56 79 ARG A CA 1
ATOM 602 C C . ARG A 1 79 ? -2.150 6.304 -8.743 1.00 96.56 79 ARG A C 1
ATOM 604 O O . ARG A 1 79 ? -3.305 6.688 -8.900 1.00 96.56 79 ARG A O 1
ATOM 611 N N . GLU A 1 80 ? -1.842 5.027 -8.528 1.00 96.38 80 GLU A N 1
ATOM 612 C CA . GLU A 1 80 ? -2.864 3.975 -8.464 1.00 96.38 80 GLU A CA 1
ATOM 613 C C . GLU A 1 80 ? -3.744 4.077 -7.204 1.00 96.38 80 GLU A C 1
ATOM 615 O O . GLU A 1 80 ? -4.901 3.658 -7.232 1.00 96.38 80 GLU A O 1
ATOM 620 N N . PHE A 1 81 ? -3.256 4.695 -6.121 1.00 93.19 81 PHE A N 1
ATOM 621 C CA . PHE A 1 81 ? -4.078 5.009 -4.940 1.00 93.19 81 PHE A CA 1
ATOM 622 C C . PHE A 1 81 ? -4.984 6.230 -5.135 1.00 93.19 81 PHE A C 1
ATOM 624 O O . PHE A 1 81 ? -5.987 6.358 -4.441 1.00 93.19 81 PHE A O 1
ATOM 631 N N . ALA A 1 82 ? -4.642 7.124 -6.064 1.00 89.31 82 ALA A N 1
ATOM 632 C CA . ALA A 1 82 ? -5.438 8.311 -6.382 1.00 89.31 82 ALA A CA 1
ATOM 633 C C . ALA A 1 82 ? -6.519 8.055 -7.454 1.00 89.31 82 ALA A C 1
ATOM 635 O O . ALA A 1 82 ? -7.215 8.991 -7.848 1.00 89.31 82 ALA A O 1
ATOM 636 N N . ARG A 1 83 ? -6.617 6.817 -7.957 1.00 84.00 83 ARG A N 1
ATOM 637 C CA . ARG A 1 83 ? -7.538 6.386 -9.017 1.00 84.00 83 ARG A CA 1
ATOM 638 C C . ARG A 1 83 ? -8.826 5.773 -8.496 1.00 84.00 83 ARG A C 1
ATOM 640 O O . ARG A 1 83 ? -8.747 4.922 -7.580 1.00 84.00 83 ARG A O 1
#

Radius of gyration: 13.19 Å; chains: 1; bounding box: 30×24×40 Å

Secondary structure (DSSP, 8-state):
---HHHHHHHHHTT-EEEEEETTEEEEEEEHHHHHHHHHH-GGGGT--HHHHHHHHHHHHHHHHHHHHHTT--HHHHHHHHT-

Foldseek 3Di:
DPLQLVVLLVCLQQPFAFDAFPNDTDHRDRLNVVLLVCCVCVVVRVHDNVVSVVSVVVSLVVSQVVSVVSVYHSVVVVVVSVD